Protein AF-A0A2G9YCB3-F1 (afdb_monomer_lite)

Secondary structure (DSSP, 8-state):
-HHHHHHHTTT-EEEEEETTEEEEEEEHHHHHHHHHHHHHHHHHHHHT-

Radius of gyration: 13.08 Å; chains: 1; bounding box: 25×18×37 Å

Foldseek 3Di:
DLQVQLVVFVPPKDFDDDPNDTDDIDTPSVVSVVVVVVVVVVVVVVVVD

pLDDT: mean 97.72, std 2.17, range [84.31, 98.75]

Sequence (49 aa):
VFAEKAIQYKDTVQIGRTHGIHAEPITLGLKFCSFYAETERSIRRIREA

Organism: NCBI:txid2014292

Structure (mmCIF, N/CA/C/O backbone):
data_AF-A0A2G9YCB3-F1
#
_entry.id   AF-A0A2G9YCB3-F1
#
loop_
_atom_site.group_PDB
_atom_site.id
_atom_site.type_symbol
_atom_site.label_atom_id
_atom_site.label_alt_id
_atom_site.label_comp_id
_atom_site.label_asym_id
_atom_site.label_entity_id
_atom_site.label_seq_id
_atom_site.pdbx_PDB_ins_code
_atom_site.Cartn_x
_atom_site.Cartn_y
_atom_site.Cartn_z
_atom_site.occupancy
_atom_site.B_iso_or_equiv
_atom_site.auth_seq_id
_atom_site.auth_comp_id
_atom_site.auth_asym_id
_atom_site.auth_atom_id
_atom_site.pdbx_PDB_model_num
ATOM 1 N N . VAL A 1 1 ? -6.306 7.199 7.591 1.00 93.06 1 VAL A N 1
ATOM 2 C CA . VAL A 1 1 ? -5.119 7.505 6.751 1.00 93.06 1 VAL A CA 1
ATOM 3 C C . VAL A 1 1 ? -4.752 6.397 5.758 1.00 93.06 1 VAL A C 1
ATOM 5 O O . VAL A 1 1 ? -5.008 6.587 4.578 1.00 93.06 1 VAL A O 1
ATOM 8 N N . PHE A 1 2 ? -4.146 5.260 6.150 1.00 96.94 2 PHE A N 1
ATOM 9 C CA . PHE A 1 2 ? -3.701 4.256 5.156 1.00 96.94 2 PHE A CA 1
ATOM 10 C C . PHE A 1 2 ? -4.853 3.578 4.407 1.00 96.94 2 PHE A C 1
ATOM 12 O O . PHE A 1 2 ? -4.764 3.437 3.193 1.00 96.94 2 PHE A O 1
ATOM 19 N N . ALA A 1 3 ? -5.945 3.232 5.095 1.00 97.50 3 ALA A N 1
ATOM 20 C CA . ALA A 1 3 ? -7.132 2.654 4.462 1.00 97.50 3 ALA A CA 1
ATOM 21 C C . ALA A 1 3 ? -7.749 3.596 3.407 1.00 97.50 3 ALA A C 1
ATOM 23 O O . ALA A 1 3 ? -8.005 3.187 2.280 1.00 97.50 3 ALA A O 1
ATOM 24 N N . GLU A 1 4 ? -7.897 4.884 3.732 1.00 98.44 4 GLU A N 1
ATOM 25 C CA . GLU A 1 4 ? -8.407 5.898 2.795 1.00 98.44 4 GLU A CA 1
ATOM 26 C C . GLU A 1 4 ? -7.495 6.037 1.572 1.00 98.44 4 GLU A C 1
ATOM 28 O O . GLU A 1 4 ? -7.972 6.032 0.440 1.00 98.44 4 GLU A O 1
ATOM 33 N N . LYS A 1 5 ? -6.170 6.086 1.779 1.00 98.31 5 LYS A N 1
ATOM 34 C CA . LYS A 1 5 ? -5.196 6.145 0.679 1.00 98.31 5 LYS A CA 1
ATOM 35 C C . LYS A 1 5 ? -5.192 4.869 -0.168 1.00 98.31 5 LYS A C 1
ATOM 37 O O . LYS A 1 5 ? -5.013 4.954 -1.379 1.00 98.31 5 LYS A O 1
ATOM 42 N N . ALA A 1 6 ? -5.398 3.700 0.437 1.00 98.56 6 ALA A N 1
ATOM 43 C CA . ALA A 1 6 ? -5.486 2.437 -0.291 1.00 98.56 6 ALA A CA 1
ATOM 44 C C . ALA A 1 6 ? -6.647 2.448 -1.294 1.00 98.56 6 ALA A C 1
ATOM 46 O O . ALA A 1 6 ? -6.471 2.026 -2.435 1.00 98.56 6 ALA A O 1
ATOM 47 N N . ILE A 1 7 ? -7.799 2.991 -0.888 1.00 98.62 7 ILE A N 1
ATOM 48 C CA . ILE A 1 7 ? -8.970 3.153 -1.756 1.00 98.62 7 ILE A CA 1
ATOM 49 C C . ILE A 1 7 ? -8.723 4.255 -2.793 1.00 98.62 7 ILE A C 1
ATOM 51 O O . ILE A 1 7 ? -8.944 4.031 -3.980 1.00 98.62 7 ILE A O 1
ATOM 55 N N . GLN A 1 8 ? -8.212 5.416 -2.368 1.00 98.69 8 GLN A N 1
ATOM 56 C CA . GLN A 1 8 ? -7.945 6.559 -3.249 1.00 98.69 8 GLN A CA 1
ATOM 57 C C . GLN A 1 8 ? -7.024 6.198 -4.424 1.00 98.69 8 GLN A C 1
ATOM 59 O O . GLN A 1 8 ? -7.239 6.665 -5.538 1.00 98.69 8 GLN A O 1
ATOM 64 N N . TYR A 1 9 ? -6.001 5.375 -4.180 1.00 98.69 9 TYR A N 1
ATOM 65 C CA . TYR A 1 9 ? -4.986 5.021 -5.175 1.00 98.69 9 TYR A CA 1
ATOM 66 C C . TYR A 1 9 ? -5.107 3.581 -5.682 1.00 98.69 9 TYR A C 1
ATOM 68 O O . TYR A 1 9 ? -4.128 3.029 -6.197 1.00 98.69 9 TYR A O 1
ATOM 76 N N . LYS A 1 10 ? -6.285 2.961 -5.525 1.00 98.38 10 LYS A N 1
ATOM 77 C CA . LYS A 1 10 ? -6.546 1.548 -5.844 1.00 98.38 10 LYS A CA 1
ATOM 78 C C . LYS A 1 10 ? -5.990 1.129 -7.207 1.00 98.38 10 LYS A C 1
ATOM 80 O O . LYS A 1 10 ? -5.304 0.112 -7.282 1.00 98.38 10 LYS A O 1
ATOM 85 N N . ASP A 1 11 ? -6.218 1.956 -8.225 1.00 98.56 11 ASP A N 1
ATOM 86 C CA . ASP A 1 11 ? -5.881 1.669 -9.625 1.00 98.56 11 ASP A CA 1
ATOM 87 C C . ASP A 1 11 ? -4.672 2.482 -10.134 1.00 98.56 11 ASP A C 1
ATOM 89 O O . ASP A 1 11 ? -4.317 2.440 -11.309 1.00 98.56 11 ASP A O 1
ATOM 93 N N . THR A 1 12 ? -3.999 3.234 -9.255 1.00 98.75 12 THR A N 1
ATOM 94 C CA . THR A 1 12 ? -2.820 4.029 -9.624 1.00 98.75 12 THR A CA 1
ATOM 95 C C . THR A 1 12 ? -1.590 3.134 -9.747 1.00 98.75 12 THR A C 1
ATOM 97 O O . THR A 1 12 ? -1.037 2.711 -8.734 1.00 98.75 12 THR A O 1
ATOM 100 N N . VAL A 1 13 ? -1.132 2.856 -10.968 1.00 98.38 13 VAL A N 1
ATOM 101 C CA . VAL A 1 13 ? 0.057 2.021 -11.229 1.00 98.38 13 VAL A CA 1
ATOM 102 C C . VAL A 1 13 ? 1.355 2.733 -10.819 1.00 98.38 13 VAL A C 1
ATOM 104 O O . VAL A 1 13 ? 1.506 3.939 -11.002 1.00 98.38 13 VAL A O 1
ATOM 107 N N . GLN A 1 14 ? 2.314 1.978 -10.281 1.00 98.19 14 GLN A N 1
ATOM 108 C CA . GLN A 1 14 ? 3.691 2.408 -10.025 1.00 98.19 14 GLN A CA 1
ATOM 109 C C . GLN A 1 14 ? 4.683 1.261 -10.263 1.00 98.19 14 GLN A C 1
ATOM 111 O O . GLN A 1 14 ? 4.304 0.089 -10.246 1.00 98.19 14 GLN A O 1
ATOM 116 N N . ILE A 1 15 ? 5.974 1.587 -10.384 1.00 98.19 15 ILE A N 1
ATOM 117 C CA . ILE A 1 15 ? 7.027 0.569 -10.430 1.00 98.19 15 ILE A CA 1
ATOM 118 C C . ILE A 1 15 ? 7.210 -0.084 -9.050 1.00 98.19 15 ILE A C 1
ATOM 120 O O . ILE A 1 15 ? 7.391 0.603 -8.036 1.00 98.19 15 ILE A O 1
ATOM 124 N N . GLY A 1 16 ? 7.155 -1.415 -8.995 1.00 97.81 16 GLY A N 1
ATOM 125 C CA . GLY A 1 16 ? 7.541 -2.167 -7.805 1.00 97.81 16 GLY A CA 1
ATOM 126 C C . GLY A 1 16 ? 9.043 -2.056 -7.546 1.00 97.81 16 GLY A C 1
ATOM 127 O O . GLY A 1 16 ? 9.819 -1.662 -8.421 1.00 97.81 16 GLY A O 1
ATOM 128 N N . ARG A 1 17 ? 9.478 -2.386 -6.325 1.00 97.62 17 ARG A N 1
ATOM 129 C CA . ARG A 1 17 ? 10.906 -2.458 -5.989 1.00 97.62 17 ARG A CA 1
ATOM 130 C C . ARG A 1 17 ? 11.204 -3.647 -5.087 1.00 97.62 17 ARG A C 1
ATOM 132 O O . ARG A 1 17 ? 10.527 -3.826 -4.077 1.00 9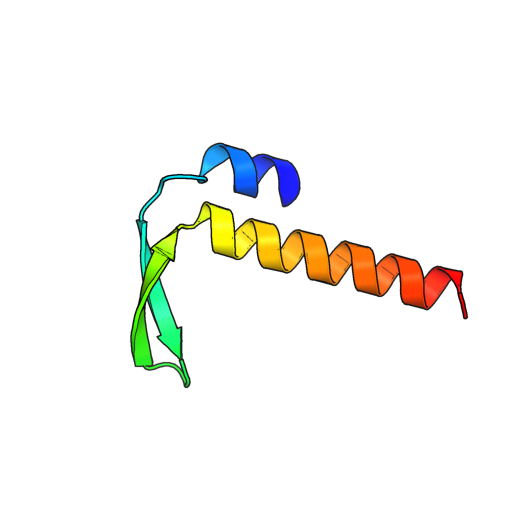7.62 17 ARG A O 1
ATOM 139 N N . THR A 1 18 ? 12.261 -4.384 -5.405 1.00 97.00 18 THR A N 1
ATOM 140 C CA . THR A 1 18 ? 12.816 -5.474 -4.587 1.00 97.00 18 THR A CA 1
ATOM 141 C C . THR A 1 18 ? 14.317 -5.269 -4.461 1.00 97.00 18 THR A C 1
ATOM 143 O O . THR A 1 18 ? 14.967 -4.921 -5.443 1.00 97.00 18 THR A O 1
ATOM 146 N N . HIS A 1 19 ? 14.878 -5.426 -3.258 1.00 97.19 19 HIS A N 1
ATOM 147 C CA . HIS A 1 19 ? 16.305 -5.162 -2.997 1.00 97.19 19 HIS A CA 1
ATOM 148 C C . HIS A 1 19 ? 16.779 -3.771 -3.464 1.00 97.19 19 HIS A C 1
ATOM 150 O O . HIS A 1 19 ? 17.925 -3.586 -3.855 1.00 97.19 19 HIS A O 1
ATOM 156 N N . GLY A 1 20 ? 15.882 -2.780 -3.470 1.00 94.81 20 GLY A N 1
ATOM 157 C CA . G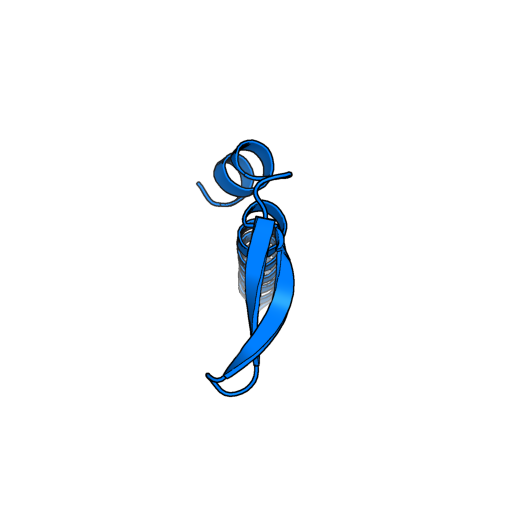LY A 1 20 ? 16.193 -1.433 -3.947 1.00 94.81 20 GLY A CA 1
ATOM 158 C C . GLY A 1 20 ? 16.263 -1.276 -5.471 1.00 94.81 20 GLY A C 1
ATOM 159 O O . GLY A 1 20 ? 16.526 -0.163 -5.917 1.00 94.81 20 GLY A O 1
ATOM 160 N N . ILE A 1 21 ? 15.970 -2.310 -6.262 1.00 97.25 21 ILE A N 1
ATOM 161 C CA . ILE A 1 21 ? 15.954 -2.290 -7.736 1.00 97.25 21 ILE A CA 1
ATOM 162 C C . ILE A 1 21 ? 14.510 -2.348 -8.249 1.00 97.25 21 ILE A C 1
ATOM 164 O O . ILE A 1 21 ? 13.621 -2.800 -7.528 1.00 97.25 21 ILE A O 1
ATOM 168 N N . HIS A 1 22 ? 14.257 -1.849 -9.466 1.00 98.31 22 HIS A N 1
ATOM 169 C CA . HIS A 1 22 ? 12.947 -1.959 -10.117 1.00 98.31 22 HIS A CA 1
ATOM 170 C C . HIS A 1 22 ? 12.503 -3.421 -10.236 1.00 98.31 22 HIS A C 1
ATOM 172 O O . HIS A 1 22 ? 13.289 -4.286 -10.612 1.00 98.31 22 HIS A O 1
ATOM 178 N N . ALA A 1 23 ? 11.235 -3.660 -9.921 1.00 97.75 23 ALA A N 1
ATOM 179 C CA . ALA A 1 23 ? 10.562 -4.947 -10.018 1.00 97.75 23 ALA A CA 1
ATOM 180 C C . ALA A 1 23 ? 9.243 -4.784 -10.792 1.00 97.75 23 ALA A C 1
ATOM 182 O O . ALA A 1 23 ? 8.976 -3.722 -11.362 1.00 97.75 23 ALA A O 1
ATOM 183 N N . GLU A 1 24 ? 8.414 -5.825 -10.804 1.00 98.06 24 GLU A N 1
ATOM 184 C CA . GLU A 1 24 ? 7.129 -5.821 -11.504 1.00 98.06 24 GLU A CA 1
ATOM 185 C C . GLU A 1 24 ? 6.215 -4.659 -11.053 1.00 98.06 24 GLU A C 1
ATOM 187 O O . GLU A 1 24 ? 6.220 -4.284 -9.872 1.00 98.06 24 GLU A O 1
ATOM 192 N N . PRO A 1 25 ? 5.440 -4.047 -11.971 1.00 98.12 25 PRO A N 1
ATOM 193 C CA . PRO A 1 25 ? 4.489 -2.999 -11.621 1.00 98.12 25 PRO A CA 1
ATOM 194 C C . PRO A 1 25 ? 3.430 -3.470 -10.620 1.00 98.12 25 PRO A C 1
ATOM 196 O O . PRO A 1 25 ? 2.925 -4.587 -10.694 1.00 98.12 25 PRO A O 1
ATOM 199 N N . ILE A 1 26 ? 3.047 -2.574 -9.714 1.00 98.44 26 ILE A N 1
ATOM 200 C CA . ILE A 1 26 ? 1.963 -2.770 -8.740 1.00 98.44 26 ILE A CA 1
ATOM 201 C C . ILE A 1 26 ? 1.083 -1.519 -8.695 1.00 98.44 26 ILE A C 1
ATOM 203 O O . ILE A 1 26 ? 1.429 -0.498 -9.289 1.00 98.44 26 ILE A O 1
ATOM 207 N N . THR A 1 27 ? -0.009 -1.533 -7.928 1.00 98.69 27 THR A N 1
ATOM 208 C CA . THR A 1 27 ? -0.748 -0.298 -7.632 1.00 98.69 27 THR A CA 1
ATOM 209 C C . THR A 1 27 ? -0.274 0.364 -6.335 1.00 98.69 27 THR A C 1
ATOM 211 O O . THR A 1 27 ? 0.137 -0.286 -5.370 1.00 98.69 27 THR A O 1
ATOM 214 N N . LEU A 1 28 ? -0.326 1.694 -6.287 1.00 98.56 28 LEU A N 1
ATOM 215 C CA . LEU A 1 28 ? -0.066 2.479 -5.081 1.00 98.56 28 LEU A CA 1
ATOM 216 C C . LEU A 1 28 ? -1.083 2.187 -3.981 1.00 98.56 28 LEU A C 1
ATOM 218 O O . LEU A 1 28 ? -0.705 2.128 -2.810 1.00 98.56 28 LEU A O 1
ATOM 222 N N . GLY A 1 29 ? -2.330 1.912 -4.353 1.00 98.62 29 GLY A N 1
ATOM 223 C CA . GLY A 1 29 ? -3.351 1.444 -3.428 1.00 98.62 29 GLY A CA 1
ATOM 224 C C . GLY A 1 29 ? -2.956 0.138 -2.743 1.00 98.62 29 GLY A C 1
ATOM 225 O O . GLY A 1 29 ? -3.045 0.050 -1.518 1.00 98.62 29 GLY A O 1
ATOM 226 N N . LEU A 1 30 ? -2.421 -0.837 -3.493 1.00 98.31 30 LEU A N 1
ATOM 227 C CA . LEU A 1 30 ? -1.934 -2.100 -2.928 1.00 98.31 30 LEU A CA 1
ATOM 228 C C . LEU A 1 30 ? -0.824 -1.872 -1.893 1.00 98.31 30 LEU A C 1
ATOM 230 O O . LEU A 1 30 ? -0.861 -2.460 -0.814 1.00 98.31 30 LEU A O 1
ATOM 234 N N . LYS A 1 31 ? 0.123 -0.966 -2.168 1.00 98.06 31 LYS A N 1
ATOM 235 C CA . LYS A 1 31 ? 1.187 -0.613 -1.212 1.00 98.06 31 LYS A CA 1
ATOM 236 C C . LYS A 1 31 ? 0.621 -0.059 0.103 1.00 98.06 31 LYS A C 1
ATOM 238 O O . LYS A 1 31 ? 1.045 -0.488 1.175 1.00 98.06 31 LYS A O 1
ATOM 243 N N . PHE A 1 32 ? -0.348 0.857 0.044 1.00 98.62 32 PHE A N 1
ATOM 244 C CA . PHE A 1 32 ? -1.004 1.375 1.252 1.00 98.62 32 PHE A CA 1
ATOM 245 C C . PHE A 1 32 ? -1.837 0.314 1.979 1.00 98.62 32 PHE A C 1
ATOM 247 O O . PHE A 1 32 ? -1.836 0.286 3.211 1.00 98.62 32 PHE A O 1
ATOM 254 N N . CYS A 1 33 ? -2.496 -0.581 1.240 1.00 98.50 33 CYS A N 1
ATOM 255 C CA . CYS A 1 33 ? -3.255 -1.694 1.808 1.00 98.50 33 CYS A CA 1
ATOM 256 C C . CYS A 1 33 ? -2.352 -2.625 2.635 1.00 98.50 33 CYS A C 1
ATOM 258 O O . CYS A 1 33 ? -2.686 -2.964 3.770 1.00 98.50 33 CYS A O 1
ATOM 260 N N . SER A 1 34 ? -1.160 -2.950 2.126 1.00 98.25 34 SER A N 1
ATOM 261 C CA . SER A 1 34 ? -0.174 -3.754 2.856 1.00 98.25 34 SER A CA 1
ATOM 262 C C . SER A 1 34 ? 0.260 -3.109 4.178 1.00 98.25 34 SER A C 1
ATOM 264 O O . SER A 1 34 ? 0.331 -3.800 5.195 1.00 98.25 34 SER A O 1
ATOM 266 N N . PHE A 1 35 ? 0.499 -1.790 4.199 1.00 98.38 35 PHE A N 1
ATOM 267 C CA . PHE A 1 35 ? 0.831 -1.068 5.437 1.00 98.38 35 PHE A CA 1
ATOM 268 C C . PHE A 1 35 ? -0.327 -1.050 6.434 1.00 98.38 35 PHE A C 1
ATOM 270 O O . PHE A 1 35 ? -0.106 -1.237 7.632 1.00 98.38 35 PHE A O 1
ATOM 277 N N . TYR A 1 36 ? -1.559 -0.862 5.956 1.00 98.38 36 TYR A N 1
ATOM 278 C CA . TYR A 1 36 ? -2.743 -0.949 6.805 1.00 98.38 36 TYR A CA 1
ATOM 279 C C . TYR A 1 36 ? -2.858 -2.339 7.447 1.00 98.38 36 TYR A C 1
ATOM 281 O O . TYR A 1 36 ? -2.955 -2.442 8.667 1.00 98.38 36 TYR A O 1
ATOM 289 N N . ALA A 1 37 ? -2.733 -3.406 6.654 1.00 98.44 37 ALA A N 1
ATOM 290 C CA . ALA A 1 37 ? -2.818 -4.777 7.148 1.00 98.44 37 ALA A CA 1
ATOM 291 C C . ALA A 1 37 ? -1.712 -5.128 8.164 1.00 98.44 37 ALA A C 1
ATOM 293 O O .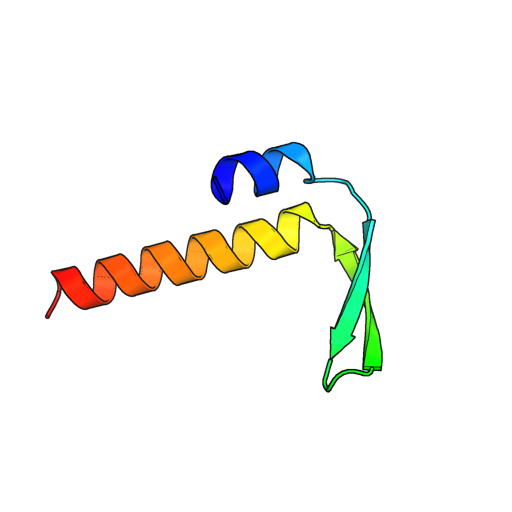 ALA A 1 37 ? -1.986 -5.821 9.143 1.00 98.44 37 ALA A O 1
ATOM 294 N N . GLU A 1 38 ? -0.472 -4.658 7.972 1.00 98.38 38 GLU A N 1
ATOM 295 C CA . GLU A 1 38 ? 0.597 -4.860 8.968 1.00 98.38 38 GLU A CA 1
ATOM 296 C C . GLU A 1 38 ? 0.349 -4.066 10.255 1.00 98.38 38 GLU A C 1
ATOM 298 O O . GLU A 1 38 ? 0.617 -4.567 11.351 1.00 98.38 38 GLU A O 1
ATOM 303 N N . THR A 1 39 ? -0.212 -2.861 10.139 1.00 98.06 39 THR A N 1
ATOM 304 C CA . THR A 1 39 ? -0.586 -2.043 11.301 1.00 98.06 39 THR A CA 1
ATOM 305 C C . THR A 1 39 ? -1.669 -2.738 12.126 1.00 98.06 39 THR A C 1
ATOM 307 O O . THR A 1 39 ? -1.503 -2.904 13.333 1.00 98.06 39 THR A O 1
ATOM 310 N N . GLU A 1 40 ? -2.728 -3.232 11.479 1.00 98.19 40 GLU A N 1
ATOM 311 C CA . GLU A 1 40 ? -3.802 -3.996 12.130 1.00 98.19 40 GLU A CA 1
ATOM 312 C C . GLU A 1 40 ? -3.266 -5.257 12.825 1.00 98.19 40 GLU A C 1
ATOM 314 O O . GLU A 1 40 ? -3.597 -5.525 13.983 1.00 98.19 40 GLU A O 1
ATOM 319 N N . ARG A 1 41 ? -2.375 -6.010 12.159 1.00 98.38 41 ARG A N 1
ATOM 320 C CA . ARG A 1 41 ? -1.704 -7.169 12.774 1.00 98.38 41 ARG A CA 1
ATOM 321 C C . ARG A 1 41 ? -0.906 -6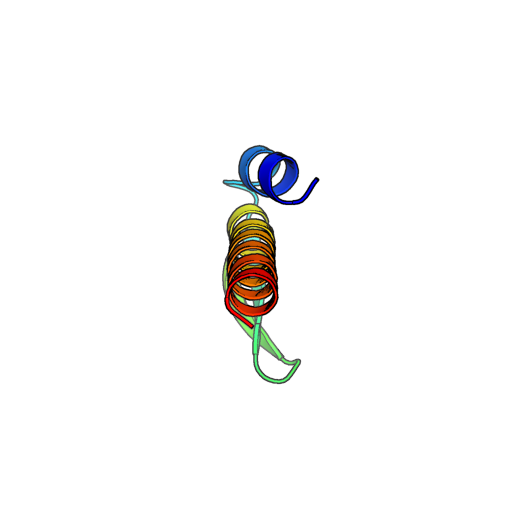.773 14.012 1.00 98.38 41 ARG A C 1
ATOM 323 O O . ARG A 1 4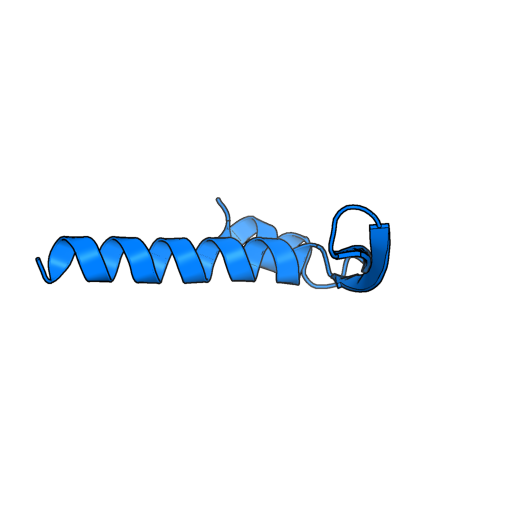1 ? -0.958 -7.486 15.009 1.00 98.38 41 ARG A O 1
ATOM 330 N N . SER A 1 42 ? -0.177 -5.663 13.956 1.00 98.31 42 SER A N 1
ATOM 331 C CA . SER A 1 42 ? 0.651 -5.193 15.071 1.00 98.31 42 SER A CA 1
ATOM 332 C C . SER A 1 42 ? -0.191 -4.736 16.260 1.00 98.31 42 SER A C 1
ATOM 334 O O . SER A 1 42 ? 0.106 -5.113 17.390 1.00 98.31 42 SER A O 1
ATOM 336 N N . ILE A 1 43 ? -1.288 -4.012 16.016 1.00 98.12 43 ILE A N 1
ATOM 337 C CA . ILE A 1 43 ? -2.249 -3.639 17.064 1.00 98.12 43 ILE A CA 1
ATOM 338 C C . ILE A 1 43 ? -2.825 -4.891 17.728 1.00 98.12 43 ILE A C 1
ATOM 340 O O . ILE A 1 43 ? -2.901 -4.947 18.954 1.00 98.12 43 ILE A O 1
ATOM 344 N N . ARG A 1 44 ? -3.202 -5.905 16.938 1.00 98.44 44 ARG A N 1
ATOM 345 C CA . ARG A 1 44 ? -3.704 -7.171 17.482 1.00 98.44 44 ARG A CA 1
ATOM 346 C C . ARG A 1 44 ? -2.665 -7.860 18.368 1.00 98.44 44 ARG A C 1
ATOM 348 O O . ARG A 1 44 ? -2.998 -8.199 19.494 1.00 98.44 44 ARG A O 1
ATOM 355 N N . ARG A 1 45 ? -1.409 -7.973 17.916 1.00 98.44 45 ARG A N 1
ATOM 356 C CA . ARG A 1 45 ? -0.311 -8.549 18.719 1.00 98.44 45 ARG A CA 1
ATOM 357 C C . ARG A 1 45 ? -0.127 -7.826 20.056 1.00 98.44 45 ARG A C 1
ATOM 359 O O . ARG A 1 45 ? 0.093 -8.483 21.058 1.00 98.44 45 ARG A O 1
ATOM 366 N N . ILE A 1 46 ? -0.220 -6.494 20.069 1.00 98.44 46 ILE A N 1
ATOM 367 C CA . ILE A 1 46 ? -0.085 -5.699 21.301 1.00 98.44 46 ILE A CA 1
ATOM 368 C C . ILE A 1 46 ? -1.271 -5.926 22.244 1.00 98.44 46 ILE A C 1
ATOM 370 O O . ILE A 1 46 ? -1.088 -5.940 23.451 1.00 98.44 46 ILE A O 1
ATOM 374 N N . ARG A 1 47 ? -2.487 -6.089 21.711 1.00 97.94 47 ARG A N 1
ATOM 375 C CA . ARG A 1 47 ? -3.691 -6.344 22.520 1.00 97.94 47 ARG A CA 1
ATOM 376 C C . ARG A 1 47 ? -3.748 -7.7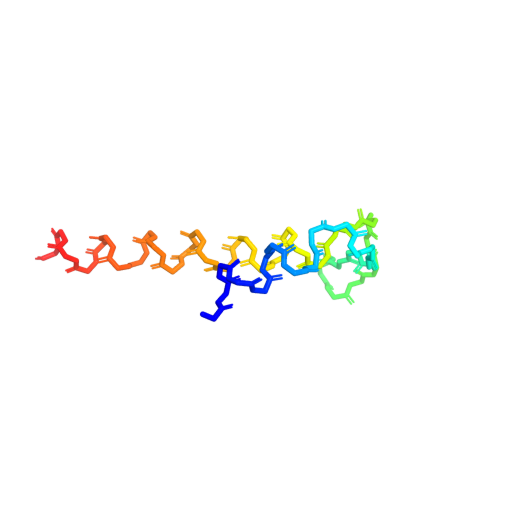56 23.102 1.00 97.94 47 ARG A C 1
ATOM 378 O O . ARG A 1 47 ? -4.438 -7.958 24.091 1.00 97.94 47 ARG A O 1
ATOM 385 N N . GLU A 1 48 ? -3.104 -8.713 22.444 1.00 97.06 48 GLU A N 1
ATOM 386 C CA . GLU A 1 48 ? -3.032 -10.118 22.866 1.00 97.06 48 GLU A CA 1
ATOM 387 C C . GLU A 1 48 ? -1.841 -10.405 23.801 1.00 97.06 48 GLU A C 1
ATOM 389 O O . GLU A 1 48 ? -1.733 -11.526 24.297 1.00 97.06 48 GLU A O 1
ATOM 394 N N . ALA A 1 49 ? -0.958 -9.424 24.019 1.00 84.31 49 ALA A N 1
ATOM 395 C CA . ALA A 1 49 ? 0.185 -9.496 24.932 1.00 84.31 49 ALA A CA 1
ATOM 396 C C . ALA A 1 49 ? -0.208 -9.115 26.366 1.00 84.31 49 ALA A C 1
ATOM 398 O O . ALA A 1 49 ? 0.348 -9.742 27.295 1.00 84.31 49 ALA A O 1
#

InterPro domains:
  IPR008948 L-Aspartase-like [SSF48557] (2-49)
  IPR022761 Fumarate lyase, N-terminal [PF00206] (1-49)